Protein AF-A0A2E9MZ82-F1 (afdb_monomer_lite)

Structure (mmCIF, N/CA/C/O backbone):
data_AF-A0A2E9MZ82-F1
#
_entry.id   AF-A0A2E9MZ82-F1
#
loop_
_atom_site.group_PDB
_atom_site.id
_atom_site.type_symbol
_atom_site.label_atom_id
_atom_site.label_alt_id
_atom_site.label_comp_id
_atom_site.label_asym_id
_atom_site.label_entity_id
_atom_site.label_seq_id
_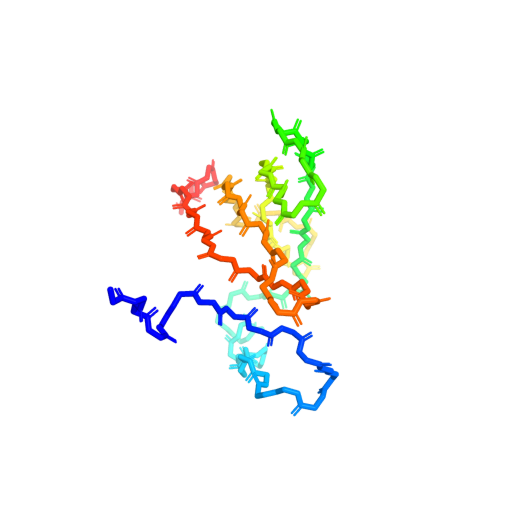atom_site.pdbx_PDB_ins_code
_atom_site.Cartn_x
_atom_site.Cartn_y
_atom_site.Cartn_z
_atom_site.occupancy
_atom_site.B_iso_or_equiv
_atom_site.auth_seq_id
_atom_site.auth_comp_id
_atom_site.auth_asym_id
_atom_site.auth_atom_id
_atom_site.pdbx_PDB_model_num
ATOM 1 N N . MET A 1 1 ? -24.456 -10.867 10.888 1.00 32.06 1 MET A N 1
ATOM 2 C CA . MET A 1 1 ? -23.527 -11.922 10.437 1.00 32.06 1 MET A CA 1
ATOM 3 C C . MET A 1 1 ? -22.334 -11.231 9.803 1.00 32.06 1 MET A C 1
ATOM 5 O O . MET A 1 1 ? -22.524 -10.535 8.817 1.00 32.06 1 MET A O 1
ATOM 9 N N . TYR A 1 2 ? -21.160 -11.301 10.429 1.00 37.81 2 TYR A N 1
ATOM 10 C CA . TYR A 1 2 ? -19.932 -10.730 9.872 1.00 37.81 2 TYR A CA 1
ATOM 11 C C . TYR A 1 2 ? -19.384 -11.713 8.833 1.00 37.81 2 TYR A C 1
ATOM 13 O O . TYR A 1 2 ? -19.099 -12.859 9.171 1.00 37.81 2 TYR A O 1
ATOM 21 N N . GLU A 1 3 ? -19.290 -11.302 7.567 1.00 40.31 3 GLU A N 1
ATOM 22 C CA . GLU A 1 3 ? -18.605 -12.099 6.547 1.00 40.31 3 GLU A CA 1
ATOM 23 C C . GLU A 1 3 ? -17.134 -12.247 6.952 1.00 40.31 3 GLU A C 1
ATOM 25 O O . GLU A 1 3 ? -16.385 -11.270 6.988 1.00 40.31 3 GLU A O 1
ATOM 30 N N . PHE A 1 4 ? -16.722 -13.484 7.231 1.00 44.28 4 PHE A N 1
ATOM 31 C CA . PHE A 1 4 ? -15.379 -13.898 7.658 1.00 44.28 4 PHE A CA 1
ATOM 32 C C . PHE A 1 4 ? -14.241 -13.534 6.677 1.00 44.28 4 PHE A C 1
ATOM 34 O O . PHE A 1 4 ? -13.085 -13.833 6.946 1.00 44.28 4 PHE A O 1
ATOM 41 N N . ASN A 1 5 ? -14.543 -12.893 5.542 1.00 51.09 5 ASN A N 1
ATOM 42 C CA . ASN A 1 5 ? -13.633 -12.761 4.404 1.00 51.09 5 ASN A CA 1
ATOM 43 C C . ASN A 1 5 ? -13.059 -11.345 4.186 1.00 51.09 5 ASN A C 1
ATOM 45 O O . ASN A 1 5 ? -12.435 -11.095 3.159 1.00 51.09 5 ASN A O 1
ATOM 49 N N . ARG A 1 6 ? -13.286 -10.393 5.106 1.00 58.69 6 ARG A N 1
ATOM 50 C CA . ARG A 1 6 ? -12.779 -9.005 4.970 1.00 58.69 6 ARG A CA 1
ATOM 51 C C . ARG A 1 6 ? -11.778 -8.571 6.036 1.00 58.69 6 ARG A C 1
ATOM 53 O O . ARG A 1 6 ? -11.130 -7.549 5.850 1.00 58.69 6 ARG A O 1
ATOM 60 N N . PHE A 1 7 ? -11.631 -9.327 7.124 1.00 62.59 7 PHE A N 1
ATOM 61 C CA . PHE A 1 7 ? -10.675 -8.993 8.177 1.00 62.59 7 PHE A CA 1
ATOM 62 C C . PHE A 1 7 ? -9.379 -9.776 7.980 1.00 62.59 7 PHE A C 1
ATOM 64 O O . PHE A 1 7 ? -9.285 -10.944 8.354 1.00 62.59 7 PHE A O 1
ATOM 71 N N . MET A 1 8 ? -8.375 -9.140 7.377 1.00 66.06 8 MET A N 1
ATOM 72 C CA . MET A 1 8 ? -7.033 -9.717 7.331 1.00 66.06 8 MET A CA 1
ATOM 73 C C . MET A 1 8 ? -6.382 -9.475 8.690 1.00 66.06 8 MET A C 1
ATOM 75 O O . MET A 1 8 ? -5.870 -8.387 8.978 1.00 66.06 8 MET A O 1
ATOM 79 N N . LEU A 1 9 ? -6.478 -10.494 9.541 1.00 60.41 9 LEU A N 1
ATOM 80 C CA . LEU A 1 9 ? -5.874 -10.517 10.862 1.00 60.41 9 LEU A CA 1
ATOM 81 C C . LEU A 1 9 ? -4.352 -10.627 10.715 1.00 60.41 9 LEU A C 1
ATOM 83 O O . LEU A 1 9 ? -3.837 -11.621 10.209 1.00 60.41 9 LEU A O 1
ATOM 87 N N . ALA A 1 10 ? -3.632 -9.609 11.178 1.00 57.38 10 ALA A N 1
ATOM 88 C CA . ALA A 1 10 ? -2.189 -9.684 11.358 1.00 57.38 10 ALA A CA 1
ATOM 89 C C . ALA A 1 10 ? -1.920 -10.212 12.774 1.00 57.38 10 ALA A C 1
ATOM 91 O O . ALA A 1 10 ? -1.700 -9.447 13.708 1.00 57.38 10 ALA A O 1
ATOM 92 N N . GLU A 1 11 ? -2.032 -11.527 12.958 1.00 53.34 11 GLU A N 1
ATOM 93 C CA . GLU A 1 11 ? -1.867 -12.167 14.270 1.00 53.34 11 GLU A CA 1
ATOM 94 C C . GLU A 1 11 ? -0.394 -12.182 14.709 1.00 53.34 11 GLU A C 1
ATOM 96 O O . GLU A 1 11 ? -0.070 -11.938 15.868 1.00 53.34 11 GLU A O 1
ATOM 101 N N . SER A 1 12 ? 0.498 -12.474 13.760 1.00 55.78 12 SER A N 1
ATOM 102 C CA . SER A 1 12 ? 1.961 -12.485 13.896 1.00 55.78 12 SER A CA 1
ATOM 103 C C . SER A 1 12 ? 2.625 -12.653 12.517 1.00 55.78 12 SER A C 1
ATOM 105 O O . SER A 1 12 ? 1.923 -12.882 11.526 1.00 55.78 12 SER A O 1
ATOM 107 N N . MET A 1 13 ? 3.967 -12.640 12.443 1.00 56.81 13 MET A N 1
ATOM 108 C CA . MET A 1 13 ? 4.711 -13.042 11.229 1.00 56.81 13 MET A CA 1
ATOM 109 C C . MET A 1 13 ? 4.374 -14.467 10.743 1.00 56.81 13 MET A C 1
ATOM 111 O O . MET A 1 13 ? 4.702 -14.813 9.614 1.00 56.81 13 MET A O 1
ATOM 115 N N . ASN A 1 14 ? 3.718 -15.281 11.578 1.00 53.78 14 ASN A N 1
ATOM 116 C CA . ASN A 1 14 ? 3.325 -16.655 11.261 1.00 53.78 14 ASN A CA 1
ATOM 117 C C . ASN A 1 14 ? 1.929 -16.758 10.625 1.00 53.78 14 ASN A C 1
ATOM 119 O O . ASN A 1 14 ? 1.501 -17.860 10.283 1.00 53.78 14 ASN A O 1
ATOM 123 N N . SER A 1 15 ? 1.200 -15.643 10.486 1.00 55.44 15 SER A N 1
ATOM 124 C CA . SER A 1 15 ? -0.070 -15.623 9.743 1.00 55.44 15 SER A CA 1
ATOM 125 C C . SER A 1 15 ? 0.195 -16.058 8.295 1.00 55.44 15 SER A C 1
ATOM 127 O O . SER A 1 15 ? 1.293 -15.789 7.799 1.00 55.44 15 SER A O 1
ATOM 129 N N . PRO A 1 16 ? -0.761 -16.695 7.587 1.00 54.78 16 PRO A N 1
ATOM 130 C CA . PRO A 1 16 ? -0.560 -17.052 6.190 1.00 54.78 16 PRO A CA 1
ATOM 131 C C . PRO A 1 16 ? -0.206 -15.787 5.414 1.00 54.78 16 PRO A C 1
ATOM 133 O O . PRO A 1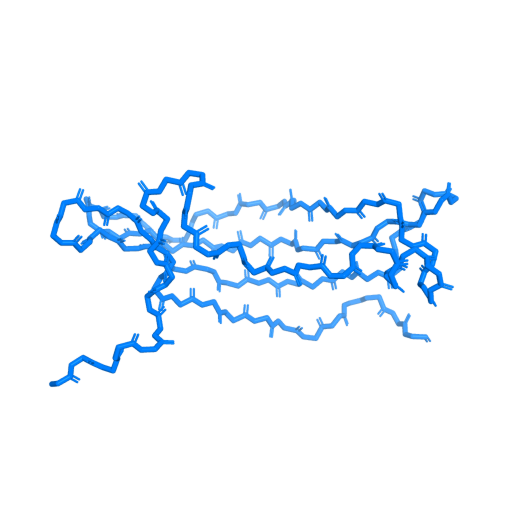 16 ? -1.043 -14.903 5.225 1.00 54.78 16 PRO A O 1
ATOM 136 N N . LEU A 1 17 ? 1.060 -15.676 5.012 1.00 55.72 17 LEU A N 1
ATOM 137 C CA . LEU A 1 17 ? 1.491 -14.594 4.152 1.00 55.72 17 LEU A CA 1
ATOM 138 C C . LEU A 1 17 ? 0.642 -14.708 2.892 1.00 55.72 17 LEU A C 1
ATOM 140 O O . LEU A 1 17 ? 0.566 -15.785 2.292 1.00 55.72 17 LEU A O 1
ATOM 144 N N . ILE A 1 18 ? 0.021 -13.605 2.473 1.00 63.59 18 ILE A N 1
ATOM 145 C CA . ILE A 1 18 ? -0.306 -13.463 1.058 1.00 63.59 18 ILE A CA 1
ATOM 146 C C . ILE A 1 18 ? 1.025 -13.702 0.348 1.00 63.59 18 ILE A C 1
ATOM 148 O O . ILE A 1 18 ? 1.949 -12.897 0.473 1.00 63.59 18 ILE A O 1
ATOM 152 N N . LYS A 1 19 ? 1.172 -14.872 -0.283 1.00 69.75 19 LYS A N 1
ATOM 153 C CA . LYS A 1 19 ? 2.392 -15.225 -0.999 1.00 69.75 19 LYS A CA 1
ATOM 154 C C . LYS A 1 19 ? 2.412 -14.388 -2.263 1.00 69.75 19 LYS A C 1
ATOM 156 O O . LYS A 1 19 ? 1.851 -14.770 -3.284 1.00 69.75 19 LYS A O 1
ATOM 161 N N . THR A 1 20 ? 3.010 -13.213 -2.154 1.00 80.06 20 THR A N 1
ATOM 162 C CA . THR A 1 20 ? 3.327 -12.387 -3.308 1.00 80.06 20 THR A CA 1
ATOM 163 C C . THR A 1 20 ? 4.399 -13.105 -4.123 1.00 80.06 20 THR A C 1
ATOM 165 O O . THR A 1 20 ? 5.456 -13.449 -3.597 1.00 80.06 20 THR A O 1
ATOM 168 N N . ASP A 1 21 ? 4.114 -13.340 -5.401 1.00 89.62 21 ASP A N 1
ATOM 169 C CA . ASP A 1 21 ? 5.051 -13.900 -6.378 1.00 89.62 21 ASP A CA 1
ATOM 170 C C . ASP A 1 21 ? 6.107 -12.849 -6.761 1.00 89.62 21 ASP A C 1
ATOM 172 O O . ASP A 1 21 ? 6.006 -12.186 -7.790 1.00 89.62 21 ASP A O 1
ATOM 176 N N . PHE A 1 22 ? 7.090 -12.629 -5.885 1.00 91.31 22 PHE A N 1
ATOM 177 C CA . PHE A 1 22 ? 8.136 -11.628 -6.114 1.00 91.31 22 PHE A CA 1
ATOM 178 C C . PHE A 1 22 ? 9.058 -11.977 -7.288 1.00 91.31 22 PHE A C 1
ATOM 180 O O . PHE A 1 22 ? 9.567 -11.063 -7.932 1.00 91.31 22 PHE A O 1
ATOM 187 N N . ASP A 1 23 ? 9.277 -13.267 -7.564 1.00 94.75 23 ASP A N 1
ATOM 188 C CA . ASP A 1 23 ? 10.036 -13.712 -8.739 1.00 94.75 23 ASP A CA 1
ATOM 189 C C . ASP A 1 23 ? 9.297 -13.330 -10.021 1.00 94.75 23 ASP A C 1
ATOM 191 O O . ASP A 1 23 ? 9.844 -12.614 -10.854 1.00 94.75 23 ASP A O 1
ATOM 195 N N . GLY A 1 24 ? 8.013 -13.674 -10.137 1.00 95.00 24 GLY A N 1
ATOM 196 C CA . GLY A 1 24 ? 7.239 -13.310 -11.317 1.00 95.00 24 GLY A CA 1
ATOM 197 C C . GLY A 1 24 ? 7.009 -11.806 -11.473 1.00 95.00 24 GLY A C 1
ATOM 198 O O . GLY A 1 24 ? 6.852 -11.340 -12.599 1.00 95.00 24 GLY A O 1
ATOM 199 N N . LEU A 1 25 ? 6.993 -11.026 -10.385 1.00 95.25 25 LEU A N 1
ATOM 200 C CA . LEU A 1 25 ? 6.995 -9.560 -10.470 1.00 95.25 25 LEU A CA 1
ATOM 201 C C . LEU A 1 25 ? 8.302 -9.029 -11.075 1.00 95.25 25 LEU A C 1
ATOM 203 O O . LEU A 1 25 ? 8.259 -8.149 -11.933 1.00 95.25 25 LEU A O 1
ATOM 207 N N . ARG A 1 26 ? 9.454 -9.572 -10.662 1.00 96.50 26 ARG A N 1
ATOM 208 C CA . ARG A 1 26 ? 10.757 -9.233 -11.254 1.00 96.50 26 ARG A CA 1
ATOM 209 C C . ARG A 1 26 ? 10.811 -9.603 -12.731 1.00 96.50 26 ARG A C 1
ATOM 211 O O . ARG A 1 26 ? 11.155 -8.761 -13.550 1.00 96.50 26 ARG A O 1
ATOM 218 N N . ASP A 1 27 ? 10.408 -10.823 -13.065 1.00 97.25 27 ASP A N 1
ATOM 219 C CA . ASP A 1 27 ? 10.548 -11.359 -14.421 1.00 97.25 27 ASP A CA 1
ATOM 220 C C . ASP A 1 27 ? 9.616 -10.680 -15.436 1.00 97.25 27 ASP A C 1
ATOM 222 O O . ASP A 1 27 ? 9.979 -10.523 -16.600 1.00 97.25 27 ASP A O 1
ATOM 226 N N . ARG A 1 28 ? 8.398 -10.296 -15.020 1.00 95.88 28 ARG A N 1
ATOM 227 C CA . ARG A 1 28 ? 7.371 -9.742 -15.924 1.00 95.88 28 ARG A CA 1
ATOM 228 C C . ARG A 1 28 ? 7.300 -8.220 -15.934 1.00 95.88 28 ARG A C 1
ATOM 230 O O . ARG A 1 28 ? 6.876 -7.657 -16.938 1.00 95.88 28 ARG A O 1
ATOM 237 N N . GLU A 1 29 ? 7.631 -7.570 -14.822 1.00 95.38 29 GLU A N 1
ATOM 238 C CA . GLU A 1 29 ? 7.370 -6.137 -14.616 1.00 95.38 29 GLU A CA 1
ATOM 239 C C . GLU A 1 29 ? 8.640 -5.336 -14.283 1.00 95.38 29 GLU A C 1
ATOM 241 O O . GLU A 1 29 ? 8.537 -4.166 -13.922 1.00 95.38 29 GLU A O 1
ATOM 246 N N . ASP A 1 30 ? 9.825 -5.959 -14.332 1.00 97.44 30 ASP A N 1
ATOM 247 C CA . ASP A 1 30 ? 11.086 -5.375 -13.841 1.00 97.44 30 ASP A CA 1
ATOM 248 C C . ASP A 1 30 ? 10.961 -4.828 -12.402 1.00 97.44 30 ASP A C 1
ATOM 250 O O . ASP A 1 30 ? 11.567 -3.828 -12.022 1.00 97.44 30 ASP A O 1
ATOM 254 N N . TRP A 1 31 ? 10.110 -5.454 -11.579 1.00 97.50 31 TRP A N 1
ATOM 255 C CA . TRP A 1 31 ? 9.832 -4.984 -10.224 1.00 97.50 31 TRP A CA 1
ATOM 256 C C . TRP A 1 31 ? 11.092 -5.023 -9.354 1.00 97.50 31 TRP A C 1
ATOM 258 O O . TRP A 1 31 ? 11.641 -6.092 -9.101 1.00 97.50 31 TRP A O 1
ATOM 268 N N . LEU A 1 32 ? 11.499 -3.876 -8.812 1.00 97.75 32 LEU 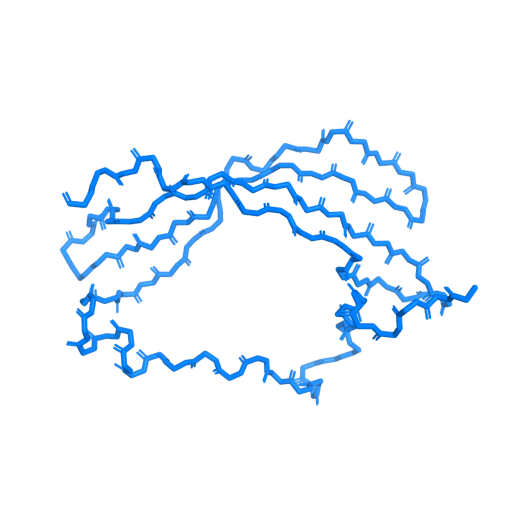A N 1
ATOM 269 C CA . LEU A 1 32 ? 12.561 -3.798 -7.810 1.00 97.75 32 LEU A CA 1
ATOM 270 C C . LEU A 1 32 ? 11.984 -3.764 -6.394 1.00 97.75 32 LEU A C 1
ATOM 272 O O . LEU A 1 32 ? 12.443 -4.488 -5.510 1.00 97.75 32 LEU A O 1
ATOM 276 N N . ARG A 1 33 ? 11.004 -2.885 -6.157 1.00 96.50 33 ARG A N 1
ATOM 277 C CA . ARG A 1 33 ? 10.370 -2.716 -4.845 1.00 96.50 33 ARG A CA 1
ATOM 278 C C . ARG A 1 33 ? 8.992 -2.077 -4.949 1.00 96.50 33 ARG A C 1
ATOM 280 O O . ARG A 1 33 ? 8.636 -1.483 -5.965 1.00 96.50 33 ARG A O 1
ATOM 287 N N . SER A 1 34 ? 8.238 -2.177 -3.860 1.00 95.62 34 SER A N 1
ATOM 288 C CA . SER A 1 34 ? 6.991 -1.438 -3.674 1.00 95.62 34 SER A CA 1
ATOM 289 C C . SER A 1 34 ? 7.105 -0.509 -2.478 1.00 95.62 34 SER A C 1
ATOM 291 O O . SER A 1 34 ? 7.719 -0.870 -1.473 1.00 95.62 34 SER A O 1
ATOM 293 N N . GLU A 1 35 ? 6.467 0.649 -2.566 1.00 95.56 35 GLU A N 1
ATOM 294 C CA . GLU A 1 35 ? 6.467 1.664 -1.516 1.00 95.56 35 GLU A CA 1
ATOM 295 C C . GLU A 1 35 ? 5.039 2.117 -1.193 1.00 95.56 35 GLU A C 1
ATOM 297 O O . GLU A 1 35 ? 4.113 1.957 -1.994 1.00 95.56 35 GLU A O 1
ATOM 302 N N . TYR A 1 36 ? 4.871 2.665 0.011 1.00 94.56 36 TYR A N 1
ATOM 303 C CA . TYR A 1 36 ? 3.664 3.365 0.433 1.00 94.56 36 TYR A CA 1
ATOM 304 C C . TYR A 1 36 ? 4.060 4.796 0.805 1.00 94.56 36 TYR A C 1
ATOM 306 O O . TYR A 1 36 ? 4.918 4.982 1.668 1.00 94.56 36 TYR A O 1
ATOM 314 N N . SER A 1 37 ? 3.439 5.791 0.178 1.00 93.44 37 SER A N 1
ATOM 315 C CA . SER A 1 37 ? 3.672 7.218 0.430 1.00 93.44 37 SER A CA 1
ATOM 316 C C . SER A 1 37 ? 2.364 7.943 0.752 1.00 93.44 37 SER A C 1
ATOM 318 O O . SER A 1 37 ? 1.288 7.341 0.751 1.00 93.44 37 SER A O 1
ATOM 320 N N . ASP A 1 38 ? 2.465 9.239 1.059 1.00 95.00 38 ASP A N 1
ATOM 321 C CA . ASP A 1 38 ? 1.326 10.160 1.205 1.00 95.00 38 ASP A CA 1
ATOM 322 C C . ASP A 1 38 ? 0.240 9.664 2.165 1.00 95.00 38 ASP A C 1
ATOM 324 O O . ASP A 1 38 ? -0.958 9.782 1.907 1.00 95.00 38 ASP A O 1
ATOM 328 N N . ILE A 1 39 ? 0.663 9.075 3.286 1.00 96.19 39 ILE A N 1
ATOM 329 C CA . ILE A 1 39 ? -0.263 8.527 4.273 1.00 96.19 39 ILE A CA 1
ATOM 330 C C . ILE A 1 39 ? -0.986 9.680 4.974 1.00 96.19 39 ILE A C 1
ATOM 332 O O . ILE A 1 39 ? -0.382 10.442 5.729 1.00 96.19 39 ILE A O 1
ATOM 336 N N . VAL A 1 40 ? -2.298 9.774 4.769 1.00 97.75 40 VAL A N 1
ATOM 337 C CA . VAL A 1 40 ? -3.161 10.787 5.381 1.00 97.75 40 VAL A CA 1
ATOM 338 C C . VAL A 1 40 ? -4.240 10.109 6.212 1.00 97.75 40 VAL A C 1
ATOM 340 O O . VAL A 1 40 ? -5.132 9.446 5.686 1.0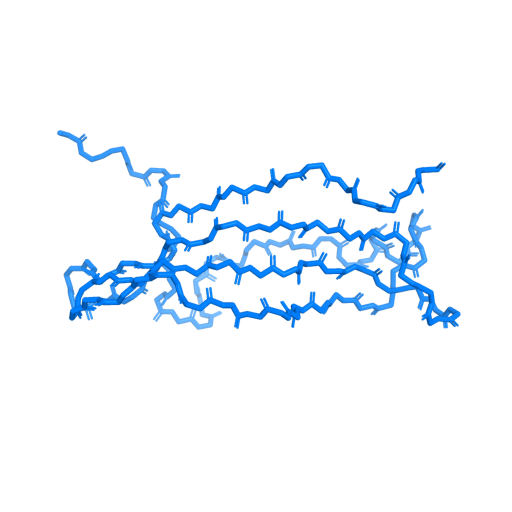0 97.75 40 VAL A O 1
ATOM 343 N N . VAL A 1 41 ? -4.205 10.315 7.529 1.00 97.50 41 VAL A N 1
ATOM 344 C CA . VAL A 1 41 ? -5.274 9.851 8.423 1.00 97.50 41 VAL A CA 1
ATOM 345 C C . VAL A 1 41 ? -6.512 10.723 8.218 1.00 97.50 41 VAL A C 1
ATOM 347 O O . VAL A 1 41 ? -6.472 11.934 8.422 1.00 97.50 41 VAL A O 1
ATOM 350 N N . ARG A 1 42 ? -7.627 10.104 7.823 1.00 97.75 42 ARG A N 1
ATOM 351 C CA . ARG A 1 42 ? -8.924 10.771 7.615 1.00 97.75 42 ARG A CA 1
ATOM 352 C C . ARG A 1 42 ? -9.814 10.721 8.850 1.00 97.75 42 ARG A C 1
ATOM 354 O O . ARG A 1 42 ? -10.632 11.611 9.053 1.00 97.75 42 ARG A O 1
ATOM 361 N N . GLY A 1 43 ? -9.643 9.702 9.686 1.00 97.50 43 GLY A N 1
ATOM 362 C CA . GLY A 1 43 ? -10.351 9.585 10.954 1.00 97.50 43 GLY A CA 1
ATOM 363 C C . GLY A 1 43 ? -9.731 8.517 11.838 1.00 97.50 43 GLY A C 1
ATOM 364 O O . GLY A 1 43 ? -9.314 7.468 11.351 1.00 97.50 43 GLY A O 1
ATOM 365 N N . ALA A 1 44 ? -9.677 8.783 13.139 1.00 97.56 44 ALA A N 1
ATOM 366 C CA . ALA A 1 44 ? -9.160 7.855 14.130 1.00 97.56 44 ALA A CA 1
ATOM 367 C C . ALA A 1 44 ? -10.064 7.841 15.363 1.00 97.56 44 ALA A C 1
ATOM 369 O O . ALA A 1 44 ? -10.496 8.875 15.866 1.00 97.56 44 ALA A O 1
ATOM 370 N N . THR A 1 45 ? -10.330 6.637 15.840 1.00 97.06 45 THR A N 1
ATOM 371 C CA . THR A 1 45 ? -11.065 6.310 17.062 1.00 97.06 45 THR A CA 1
ATOM 372 C C . THR A 1 45 ? -10.256 5.247 17.815 1.00 97.06 45 THR A C 1
ATOM 374 O O . THR A 1 45 ? -9.327 4.675 17.234 1.00 97.06 45 THR A O 1
ATOM 377 N N . PRO A 1 46 ? -10.567 4.944 19.087 1.00 96.56 46 PRO A N 1
ATOM 378 C CA . PRO A 1 46 ? -9.823 3.934 19.844 1.00 96.56 46 PRO A CA 1
ATOM 379 C C . PRO A 1 46 ? -9.789 2.533 19.206 1.00 96.56 46 PRO A C 1
ATOM 381 O O . PRO A 1 46 ? -8.879 1.753 19.492 1.00 96.56 46 PRO A O 1
ATOM 384 N N . ASP A 1 47 ? -10.768 2.203 18.364 1.00 96.50 47 ASP A N 1
ATOM 385 C CA . ASP A 1 47 ? -10.961 0.886 17.755 1.00 96.50 47 ASP A CA 1
ATOM 386 C C . ASP A 1 47 ? -10.960 0.901 16.217 1.00 96.50 47 ASP A C 1
ATOM 388 O O . ASP A 1 47 ? -11.079 -0.155 15.594 1.00 96.50 47 ASP A O 1
ATOM 392 N N . ARG A 1 48 ? -10.805 2.062 15.572 1.00 96.38 48 ARG A N 1
ATOM 393 C CA . ARG A 1 48 ? -10.789 2.164 14.106 1.00 96.38 48 ARG A CA 1
ATOM 394 C C . ARG A 1 48 ? -9.983 3.350 13.605 1.00 96.38 48 ARG A C 1
ATOM 396 O O . ARG A 1 48 ? -10.127 4.459 14.114 1.00 96.38 48 ARG A O 1
ATOM 403 N N . VAL A 1 49 ? -9.215 3.134 12.541 1.00 97.38 49 VAL A N 1
ATOM 404 C CA . VAL A 1 49 ? -8.499 4.190 11.819 1.00 97.38 49 VAL A CA 1
ATOM 405 C C . VAL A 1 49 ? -8.764 4.062 10.324 1.00 97.38 49 VAL A C 1
ATOM 407 O O . VAL A 1 49 ? -8.660 2.976 9.754 1.00 97.38 49 VAL A O 1
ATOM 410 N N . ILE A 1 50 ? -9.111 5.183 9.703 1.00 97.31 50 ILE A N 1
ATOM 411 C CA . ILE A 1 50 ? -9.297 5.340 8.263 1.00 97.31 50 ILE A CA 1
ATOM 412 C C . ILE A 1 50 ? -8.164 6.222 7.760 1.00 97.31 50 ILE A C 1
ATOM 414 O O . ILE A 1 50 ? -7.965 7.329 8.270 1.00 97.31 50 ILE A O 1
ATOM 418 N N . PHE A 1 51 ? -7.440 5.754 6.754 1.00 97.19 51 PHE A N 1
ATOM 419 C CA . PHE A 1 51 ? -6.372 6.520 6.133 1.00 97.19 51 PHE A CA 1
ATOM 420 C C . PHE A 1 51 ? -6.342 6.304 4.629 1.00 97.19 51 PHE A C 1
ATOM 422 O O . PHE A 1 51 ? -6.746 5.264 4.110 1.00 97.19 51 PHE A O 1
ATOM 429 N N . GLU A 1 52 ? -5.871 7.324 3.940 1.00 97.69 52 GLU A N 1
ATOM 430 C CA . GLU A 1 52 ? -5.519 7.266 2.533 1.00 97.69 52 GLU A CA 1
ATOM 431 C C . GLU A 1 52 ? -4.007 7.151 2.399 1.00 97.69 52 GLU A C 1
ATOM 433 O O . GLU A 1 52 ? -3.271 7.565 3.293 1.00 97.69 52 GLU A O 1
ATOM 438 N N . LEU A 1 53 ? -3.558 6.546 1.308 1.00 97.19 53 LEU A N 1
ATOM 439 C CA . LEU A 1 53 ? -2.150 6.405 0.960 1.00 97.19 53 LEU A CA 1
ATOM 440 C C . LEU A 1 53 ? -2.000 6.271 -0.553 1.00 97.19 53 LEU A C 1
ATOM 442 O O . LEU A 1 53 ? -2.965 5.963 -1.259 1.00 97.19 53 LEU A O 1
ATOM 446 N N . THR A 1 54 ? -0.771 6.394 -1.027 1.00 97.69 54 THR A N 1
ATOM 447 C CA . THR A 1 54 ? -0.382 6.029 -2.387 1.00 97.69 54 THR A CA 1
ATOM 448 C C . THR A 1 54 ? 0.466 4.760 -2.335 1.00 97.69 54 THR A C 1
ATOM 450 O O . THR A 1 54 ? 1.475 4.716 -1.639 1.00 97.69 54 THR A O 1
ATOM 453 N N . PHE A 1 55 ? 0.064 3.710 -3.050 1.00 96.12 55 PHE A N 1
ATOM 454 C CA . PH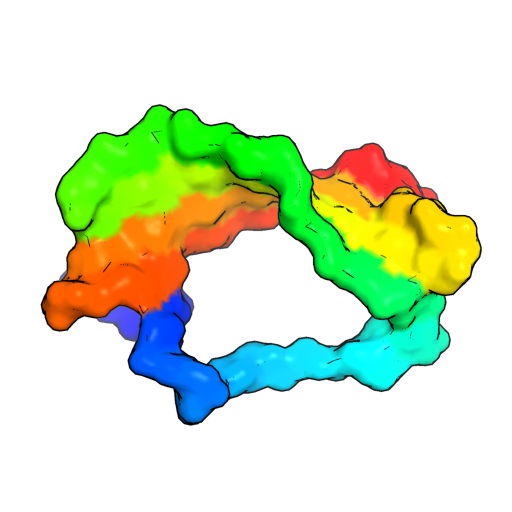E A 1 55 ? 0.875 2.512 -3.271 1.00 96.12 55 PHE A CA 1
ATOM 455 C C . PHE A 1 55 ? 1.634 2.646 -4.589 1.00 96.12 55 PHE A C 1
ATOM 457 O O . PHE A 1 55 ? 1.028 2.964 -5.610 1.00 96.12 55 PHE A O 1
ATOM 464 N N . GLN A 1 56 ? 2.931 2.362 -4.591 1.00 96.69 56 GLN A N 1
ATOM 465 C CA . GLN A 1 56 ? 3.773 2.455 -5.781 1.00 96.69 56 GLN A CA 1
ATOM 466 C C . GLN A 1 56 ? 4.552 1.166 -6.024 1.00 96.69 56 GLN A C 1
ATOM 468 O O . GLN A 1 56 ? 4.934 0.476 -5.078 1.00 96.69 56 GLN A O 1
ATOM 473 N N . ARG A 1 57 ? 4.838 0.879 -7.297 1.00 96.50 57 ARG A N 1
ATOM 474 C CA . ARG A 1 57 ? 5.887 -0.062 -7.709 1.00 96.50 57 ARG A CA 1
ATOM 475 C C . ARG A 1 57 ? 6.961 0.675 -8.487 1.00 96.50 57 ARG A C 1
ATOM 477 O O . ARG A 1 57 ? 6.654 1.537 -9.308 1.00 96.50 57 ARG A O 1
ATOM 484 N N . ILE A 1 58 ? 8.204 0.306 -8.207 1.00 97.62 58 ILE A N 1
ATOM 485 C CA . ILE A 1 58 ? 9.401 0.946 -8.739 1.00 97.62 58 ILE A CA 1
ATOM 486 C C . ILE A 1 58 ? 10.224 -0.119 -9.454 1.00 97.62 58 ILE A C 1
ATOM 488 O O . ILE A 1 58 ? 10.414 -1.210 -8.902 1.00 97.62 58 ILE A O 1
ATOM 492 N N . ASN A 1 59 ? 10.675 0.180 -10.671 1.00 97.50 59 ASN A N 1
ATOM 493 C CA . ASN A 1 59 ? 11.482 -0.739 -11.471 1.00 97.50 59 ASN A CA 1
ATOM 494 C C . ASN A 1 59 ? 12.983 -0.652 -11.136 1.00 97.50 59 ASN A C 1
ATOM 496 O O . ASN A 1 59 ? 13.398 0.127 -10.268 1.00 97.50 59 ASN A O 1
ATOM 500 N N . SER A 1 60 ? 13.811 -1.458 -11.804 1.00 97.62 60 SER A N 1
ATOM 501 C CA . SER A 1 60 ? 15.261 -1.481 -11.569 1.00 97.62 60 SER A CA 1
ATOM 502 C C . SER A 1 60 ? 15.967 -0.176 -11.969 1.00 97.62 60 SER A C 1
ATOM 504 O O . SER A 1 60 ? 16.989 0.174 -11.374 1.00 97.62 60 SER A O 1
ATOM 506 N N . ALA A 1 61 ? 15.385 0.586 -12.902 1.00 97.62 61 ALA A N 1
ATOM 507 C CA . ALA A 1 61 ? 15.845 1.915 -13.308 1.00 97.62 61 ALA A CA 1
ATOM 508 C C . ALA A 1 61 ? 15.460 3.031 -12.313 1.00 97.62 61 ALA A C 1
ATOM 510 O O . ALA A 1 61 ? 15.934 4.160 -12.436 1.00 97.62 61 ALA A O 1
ATOM 511 N N . GLY A 1 62 ? 14.635 2.725 -11.305 1.00 96.81 62 GLY A N 1
ATOM 512 C CA . GLY A 1 62 ? 14.155 3.692 -10.317 1.00 96.81 62 GLY A CA 1
ATOM 513 C C . GLY A 1 62 ? 12.883 4.439 -10.729 1.00 96.81 62 GLY A C 1
ATOM 514 O O . GLY A 1 62 ? 12.501 5.394 -10.056 1.00 96.81 62 GLY A O 1
ATOM 515 N N . GLU A 1 63 ? 12.212 4.012 -11.796 1.00 96.94 63 GLU A N 1
ATOM 516 C CA . GLU A 1 63 ? 10.993 4.635 -12.309 1.00 96.94 63 GLU A CA 1
ATOM 517 C C . GLU A 1 63 ? 9.749 4.049 -11.636 1.00 96.94 63 GLU A C 1
ATOM 519 O O . GLU A 1 63 ? 9.628 2.834 -11.445 1.00 96.94 63 GLU A O 1
ATOM 524 N N . VAL A 1 64 ? 8.792 4.917 -11.302 1.00 96.88 64 VAL A N 1
ATOM 525 C CA . VAL A 1 64 ? 7.471 4.503 -10.817 1.00 96.88 64 VAL A CA 1
ATOM 526 C C . VAL A 1 64 ? 6.614 4.112 -12.019 1.00 96.88 64 VAL A C 1
ATOM 528 O O . VAL A 1 64 ? 6.124 4.980 -12.737 1.00 96.88 64 VAL A O 1
ATOM 531 N N . TYR A 1 65 ? 6.407 2.813 -12.225 1.00 95.62 65 TYR A N 1
ATOM 532 C CA . TYR A 1 65 ? 5.601 2.294 -13.341 1.00 95.62 65 TYR A CA 1
ATOM 533 C C . TYR A 1 65 ? 4.160 1.948 -12.939 1.00 95.62 65 TYR A C 1
ATOM 535 O O . TYR A 1 65 ? 3.312 1.674 -13.781 1.00 95.62 65 TYR A O 1
ATOM 543 N N . MET A 1 66 ? 3.861 1.956 -11.640 1.00 95.88 66 MET A N 1
ATOM 544 C CA . MET A 1 66 ? 2.510 1.777 -11.118 1.00 95.88 66 MET A CA 1
ATOM 545 C C . MET A 1 66 ? 2.334 2.663 -9.895 1.00 95.88 66 MET A C 1
ATOM 547 O O . MET A 1 66 ? 3.151 2.614 -8.977 1.00 95.88 66 MET A O 1
ATOM 551 N N . GLN A 1 67 ? 1.246 3.432 -9.865 1.00 97.44 67 GLN A N 1
ATOM 552 C CA . GLN A 1 67 ? 0.906 4.296 -8.739 1.00 97.44 67 GLN A CA 1
ATOM 553 C C . GLN A 1 67 ? -0.595 4.250 -8.478 1.00 97.44 67 GLN A C 1
ATOM 555 O O . GLN A 1 67 ? -1.378 4.713 -9.298 1.00 97.44 67 GLN A O 1
ATOM 560 N N . ILE A 1 68 ? -0.997 3.705 -7.336 1.00 96.88 68 ILE A N 1
ATOM 561 C CA . ILE A 1 68 ? -2.390 3.436 -6.988 1.00 96.88 68 ILE A CA 1
ATOM 562 C C . ILE A 1 68 ? -2.746 4.180 -5.697 1.00 96.88 68 ILE A C 1
ATOM 564 O O . ILE A 1 68 ? -2.297 3.781 -4.618 1.00 96.88 68 ILE A O 1
ATOM 568 N N . PRO A 1 69 ? -3.594 5.217 -5.766 1.00 97.38 69 PRO A N 1
ATOM 569 C CA . PRO A 1 69 ? -4.239 5.774 -4.587 1.00 97.38 69 PRO A CA 1
ATOM 570 C C . PRO A 1 69 ? -5.124 4.720 -3.915 1.00 97.38 69 PRO A C 1
ATOM 572 O O . PRO A 1 69 ? -5.834 3.960 -4.584 1.00 97.38 69 PRO A O 1
ATOM 575 N N . ALA A 1 70 ? -5.103 4.673 -2.588 1.00 95.81 70 ALA A N 1
ATOM 576 C CA . ALA A 1 70 ? -5.867 3.703 -1.821 1.00 95.81 70 ALA A CA 1
ATOM 577 C C . ALA A 1 70 ? -6.454 4.302 -0.543 1.00 95.81 70 ALA A C 1
ATOM 579 O O . ALA A 1 70 ? -5.856 5.168 0.089 1.00 95.81 70 ALA A O 1
ATOM 580 N N . THR A 1 71 ? -7.602 3.768 -0.126 1.00 95.94 71 THR A N 1
ATOM 581 C CA . THR A 1 71 ? -8.205 4.036 1.187 1.00 95.94 71 THR A CA 1
ATOM 582 C C . THR A 1 71 ? -8.233 2.750 1.987 1.00 95.94 71 THR A C 1
ATOM 584 O O . THR A 1 71 ? -8.784 1.744 1.532 1.00 95.94 71 THR A O 1
ATOM 587 N N . TRP A 1 72 ? -7.622 2.764 3.165 1.00 94.88 72 TRP A N 1
ATOM 588 C CA . TRP A 1 72 ? -7.500 1.620 4.057 1.00 94.88 72 TRP A CA 1
ATOM 589 C C . TRP A 1 72 ? -8.228 1.911 5.372 1.00 94.88 72 TRP A C 1
ATOM 591 O O . TRP A 1 72 ? -8.186 3.019 5.909 1.00 94.88 72 TRP A O 1
ATOM 601 N N . VAL A 1 73 ? -8.911 0.893 5.889 1.00 94.50 73 VAL A N 1
ATOM 602 C CA . VAL A 1 73 ? -9.574 0.914 7.191 1.00 94.50 73 VAL A CA 1
ATOM 603 C C . VAL A 1 73 ? -9.003 -0.222 8.013 1.00 94.50 73 VAL A C 1
ATOM 605 O O . VAL A 1 73 ? -9.219 -1.398 7.707 1.00 94.50 73 VAL A O 1
ATOM 608 N N . ILE A 1 74 ? -8.305 0.136 9.084 1.00 94.19 74 ILE A N 1
ATOM 609 C CA . ILE A 1 74 ? -7.885 -0.814 10.108 1.00 94.19 74 ILE A CA 1
ATOM 610 C C . ILE A 1 74 ? -8.843 -0.726 11.288 1.00 94.19 74 ILE A C 1
ATOM 612 O O . ILE A 1 74 ? -9.282 0.359 11.675 1.00 94.19 74 ILE A O 1
ATOM 616 N N . ALA A 1 75 ? -9.182 -1.876 11.853 1.00 94.19 75 ALA A N 1
ATOM 617 C CA . ALA A 1 75 ? -10.070 -1.968 13.000 1.00 94.19 75 ALA A CA 1
ATOM 618 C C . ALA A 1 75 ? -9.468 -2.875 14.068 1.00 94.19 75 ALA A C 1
ATOM 620 O O . ALA A 1 75 ? -8.722 -3.809 13.761 1.00 94.19 75 ALA A O 1
ATOM 621 N N . ARG A 1 76 ? -9.818 -2.596 15.320 1.00 92.81 76 ARG A N 1
ATOM 622 C CA . ARG A 1 76 ? -9.511 -3.425 16.471 1.00 92.81 76 ARG A CA 1
ATOM 623 C C . ARG A 1 76 ? -10.714 -4.310 16.773 1.00 92.81 76 ARG A C 1
ATOM 625 O O . ARG A 1 76 ? -11.753 -3.818 17.196 1.00 92.81 76 ARG A O 1
ATOM 632 N N . VAL A 1 77 ? -10.569 -5.612 16.564 1.00 88.56 77 VAL A N 1
ATOM 633 C CA . VAL A 1 77 ? -11.601 -6.621 16.840 1.00 88.56 77 VAL A CA 1
ATOM 634 C C . VAL A 1 77 ? -11.033 -7.590 17.870 1.00 88.56 77 VAL A C 1
ATOM 636 O O . VAL A 1 77 ? -9.894 -8.031 17.730 1.00 88.56 77 VAL A O 1
ATOM 639 N N . ASP A 1 78 ? -11.776 -7.841 18.950 1.00 89.50 78 ASP A N 1
ATOM 640 C CA . ASP A 1 78 ? -11.364 -8.716 20.062 1.00 89.50 78 ASP A CA 1
ATOM 641 C C . ASP A 1 78 ? -9.947 -8.413 20.584 1.00 89.50 78 ASP A C 1
ATOM 643 O O . ASP A 1 78 ? -9.117 -9.285 20.839 1.00 89.50 78 ASP A O 1
ATOM 647 N N . GLY A 1 79 ? -9.646 -7.116 20.704 1.00 89.25 79 GLY A N 1
ATOM 648 C CA . GLY A 1 79 ? -8.370 -6.615 21.208 1.00 89.25 79 GLY A CA 1
ATOM 649 C C . GLY A 1 79 ? -7.231 -6.565 20.185 1.00 89.25 79 GLY A C 1
ATOM 650 O O . GLY A 1 79 ? -6.184 -6.008 20.525 1.00 89.25 79 GLY A O 1
ATOM 651 N N . ARG A 1 80 ? -7.426 -7.043 18.949 1.00 86.62 80 ARG A N 1
ATOM 652 C CA . ARG A 1 80 ? -6.388 -7.165 17.909 1.00 86.62 80 ARG A CA 1
ATOM 653 C C . ARG A 1 80 ? -6.649 -6.247 16.720 1.00 86.62 80 ARG A C 1
ATOM 655 O O . ARG A 1 80 ? -7.775 -6.157 16.244 1.00 86.62 80 ARG A O 1
ATOM 662 N N . TRP A 1 81 ? -5.606 -5.583 16.229 1.00 89.25 81 TRP A N 1
ATOM 663 C CA . TRP A 1 81 ? -5.684 -4.752 15.027 1.00 89.25 81 TRP A CA 1
ATOM 664 C C . TRP A 1 81 ? -5.554 -5.595 13.758 1.00 89.25 81 TRP A C 1
ATOM 666 O O . TRP A 1 81 ? -4.760 -6.530 13.698 1.00 89.25 81 TRP A O 1
ATOM 676 N N . GLY A 1 82 ? -6.307 -5.232 12.726 1.00 87.50 82 GLY A N 1
ATOM 677 C CA . GLY A 1 82 ? -6.221 -5.855 11.410 1.00 87.50 82 GLY A CA 1
ATOM 678 C C . GLY A 1 82 ? -6.843 -4.981 10.332 1.00 87.50 82 GLY A C 1
ATOM 679 O O . GLY A 1 82 ? -7.533 -3.999 10.624 1.00 87.50 82 GLY A O 1
ATOM 680 N N . MET A 1 83 ? -6.588 -5.334 9.074 1.00 88.44 83 MET A N 1
ATOM 681 C CA . MET A 1 83 ? -7.203 -4.655 7.935 1.00 88.44 83 MET A CA 1
ATOM 682 C C . MET A 1 83 ? -8.655 -5.104 7.823 1.00 88.44 83 MET A C 1
ATOM 684 O O . MET A 1 83 ? -8.904 -6.277 7.568 1.00 88.44 83 MET A O 1
ATOM 688 N N . GLN A 1 84 ? -9.600 -4.186 8.001 1.00 88.19 84 GLN A N 1
ATOM 689 C CA . GLN A 1 84 ? -11.033 -4.451 7.850 1.00 88.19 84 GLN A CA 1
ATOM 690 C C . GLN A 1 84 ? -11.514 -4.215 6.417 1.00 88.19 84 GLN A C 1
ATOM 692 O O . GLN A 1 84 ? -12.442 -4.875 5.953 1.00 88.19 84 GLN A O 1
ATOM 697 N N . PHE A 1 85 ? -10.924 -3.240 5.731 1.00 85.81 85 PHE A N 1
ATOM 698 C CA . PHE A 1 85 ? -11.302 -2.889 4.371 1.00 85.81 85 PHE A CA 1
ATOM 699 C C . PHE A 1 85 ? -10.156 -2.164 3.672 1.00 85.81 85 PHE A C 1
ATOM 701 O O . PHE A 1 85 ? -9.486 -1.329 4.274 1.00 85.81 85 PHE A O 1
ATOM 708 N N . ARG A 1 86 ? -9.976 -2.438 2.379 1.00 90.06 86 ARG A N 1
ATOM 709 C CA . ARG A 1 86 ? -9.161 -1.608 1.493 1.00 90.06 86 ARG A CA 1
ATOM 710 C C . ARG A 1 86 ? -9.876 -1.404 0.165 1.00 90.06 86 ARG A C 1
ATOM 712 O O . ARG A 1 86 ? -10.438 -2.354 -0.377 1.00 90.06 86 ARG A O 1
ATOM 719 N N . SER A 1 87 ? -9.793 -0.191 -0.362 1.00 90.06 87 SER A N 1
ATOM 720 C CA . SER A 1 87 ? -10.177 0.144 -1.731 1.00 90.06 87 SER A CA 1
ATOM 721 C C . SER A 1 87 ? -8.941 0.602 -2.487 1.00 90.06 87 SER A C 1
ATOM 723 O O . SER A 1 87 ? -8.202 1.449 -1.986 1.00 90.06 87 SER A O 1
ATOM 725 N N . LEU A 1 88 ? -8.726 0.042 -3.675 1.00 90.75 88 LEU A N 1
ATOM 726 C CA . LEU A 1 88 ? -7.664 0.435 -4.598 1.00 90.75 88 LEU A CA 1
ATOM 727 C C . LEU A 1 88 ? -8.308 1.166 -5.775 1.00 90.75 88 LEU A C 1
ATOM 729 O O . LEU A 1 88 ? -9.282 0.667 -6.338 1.00 90.75 88 LEU A O 1
ATOM 733 N N . MET A 1 89 ? -7.789 2.341 -6.116 1.00 92.38 89 MET A N 1
ATOM 734 C CA . MET A 1 89 ? -8.250 3.108 -7.273 1.00 92.38 89 MET A CA 1
ATOM 735 C C . MET A 1 89 ? -7.509 2.670 -8.546 1.00 92.38 89 MET A C 1
ATOM 737 O O . MET A 1 89 ? -6.661 1.776 -8.515 1.00 92.38 89 MET A O 1
ATOM 741 N N . ALA A 1 90 ? -7.831 3.288 -9.683 1.00 92.62 90 ALA A N 1
ATOM 742 C CA . ALA A 1 90 ? -7.057 3.094 -10.905 1.00 92.62 90 ALA A CA 1
ATOM 743 C C . ALA A 1 90 ? -5.618 3.611 -10.735 1.00 92.62 90 ALA A C 1
ATOM 745 O O . ALA A 1 90 ? -5.380 4.558 -9.980 1.00 92.62 90 ALA A O 1
ATOM 746 N N . SER A 1 91 ? -4.676 3.002 -11.464 1.00 93.75 91 SER A N 1
ATOM 747 C CA . SER A 1 91 ? -3.317 3.538 -11.547 1.00 93.75 91 SER A CA 1
ATOM 748 C C . SER A 1 91 ? -3.352 4.945 -12.143 1.00 93.75 91 SER A C 1
ATOM 750 O O . SER A 1 91 ? -4.060 5.192 -13.119 1.00 93.75 91 SER A O 1
ATOM 752 N N . THR A 1 92 ? -2.580 5.862 -11.568 1.00 94.38 92 THR A N 1
ATOM 753 C CA . THR A 1 92 ? -2.386 7.216 -12.103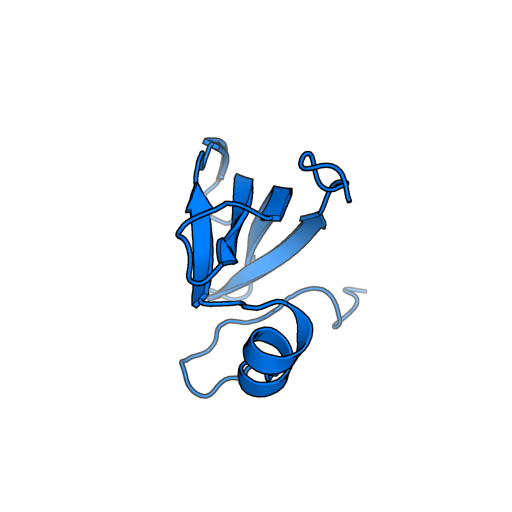 1.00 94.38 92 THR A CA 1
ATOM 754 C C . THR A 1 92 ? -1.193 7.302 -13.054 1.00 94.38 92 THR A C 1
ATOM 756 O O . THR A 1 92 ? -0.987 8.344 -13.668 1.00 94.38 92 THR A O 1
ATOM 759 N N . VAL A 1 93 ? -0.399 6.232 -13.165 1.00 92.19 93 VAL A N 1
ATOM 760 C CA . VAL A 1 93 ? 0.620 6.080 -14.212 1.00 92.19 93 VAL A CA 1
ATOM 761 C C . VAL A 1 93 ? -0.045 5.408 -15.420 1.00 92.19 93 VAL A C 1
ATOM 763 O O . VAL A 1 93 ? -0.680 4.366 -15.224 1.00 92.19 93 VAL A O 1
ATOM 766 N N . PRO A 1 94 ? 0.044 5.996 -16.629 1.00 78.81 94 PRO A N 1
ATOM 767 C CA . PRO A 1 94 ? -0.443 5.372 -17.857 1.00 78.81 94 PRO A CA 1
ATOM 768 C C . PRO A 1 94 ? 0.299 4.066 -18.159 1.00 78.81 94 PRO A C 1
ATOM 770 O O . PRO A 1 94 ? 1.490 3.963 -17.877 1.00 78.81 94 PRO A O 1
ATOM 773 N N . ASN A 1 95 ? -0.410 3.102 -18.749 1.00 61.97 95 ASN A N 1
ATOM 774 C CA . ASN A 1 95 ? 0.190 1.871 -19.276 1.00 61.97 95 ASN A CA 1
ATOM 775 C C . ASN A 1 95 ? 0.983 2.122 -20.561 1.00 61.97 95 ASN A C 1
ATOM 777 O O . ASN A 1 95 ? 0.562 3.010 -21.340 1.00 61.97 95 ASN A O 1
#

Radius of gyration: 15.53 Å; chains: 1; bounding box: 39×28×40 Å

pLDDT: mean 85.95, std 17.13, range [32.06, 97.75]

Sequence (95 aa):
MYEFNRFMLAESMNSPLIKTDFDGLRDREDWLRSEYSDIVVRGATPDRVIFELTFQRINSAGEVYMQIPATWVIARVDGRWGMQFRSLMASTVPN

Secondary structure (DSSP, 8-state):
---TTS-EE---TTS------HHHHHHHH-EEEEEEEEEEEEEEETTEEEEEEEEEEEETTS-EEEEEEEEEEEEEETTEEEEEEEEE---SS--

Foldseek 3Di:
DDDPPQWPFCPDPPRPPPPDPVVCCCVPPQFDDKDKADWAWPDDDPFKTKIKIWIFTAHPVRDTQWIWIKIWMWGQDPNGITTRDMDTDHTPHDD